Protein AF-A0A3A4RUZ9-F1 (afdb_monomer_lite)

Foldseek 3Di:
DDPDDVVVVVVVQVVVVVVCVVPDPVVVVQVVCCVPPVAAAPPPKAWDDKDWDQDPNDTDIDTDIDGDWDKDWDADPVRHTDDIDIDHVVPDDDDPPDDDDDDDDDDDDDDDDDDDDDDDDDDDDDDDDPPDDVVVVVVVVVVVVVVVVPPD

Radius of gyration: 32.54 Å; chains: 1; bounding box: 104×43×60 Å

pLDDT: mean 72.2, std 21.94, range [31.53, 97.69]

Secondary structure (DSSP, 8-state):
--SS-HHHHHHHHHHHHHHHHHT--HHHHHHHHHHHH-----S-EEEEEEEEEEETTEEEEEEEEEE---EEEEE-TTS-EEEEEE--TT--S---------------------------------------SHHHHHHHHHHHHHHHHTT-

Structure (mmCIF, N/CA/C/O backbone):
data_AF-A0A3A4RUZ9-F1
#
_entry.id   AF-A0A3A4RUZ9-F1
#
loop_
_atom_site.group_PDB
_atom_site.id
_atom_site.type_symbol
_atom_site.label_atom_id
_atom_site.label_alt_id
_atom_site.label_comp_id
_atom_site.label_asym_id
_atom_site.label_entity_id
_atom_site.label_seq_id
_atom_site.pdbx_PDB_ins_code
_atom_site.Cartn_x
_atom_site.Cartn_y
_atom_site.Cartn_z
_atom_site.occupancy
_atom_site.B_iso_or_equiv
_atom_site.auth_seq_id
_atom_site.auth_comp_id
_atom_site.auth_asym_id
_atom_site.auth_atom_id
_atom_site.pdbx_PDB_model_num
ATOM 1 N N . MET A 1 1 ? -31.787 4.180 19.549 1.00 74.44 1 MET A N 1
ATOM 2 C CA . MET A 1 1 ? -31.026 4.450 20.789 1.00 74.44 1 MET A CA 1
ATOM 3 C C . MET A 1 1 ? -29.557 4.571 20.411 1.00 74.44 1 MET A C 1
ATOM 5 O O . MET A 1 1 ? -29.120 3.759 19.607 1.00 74.44 1 MET A O 1
ATOM 9 N N . LYS A 1 2 ? -28.833 5.578 20.915 1.00 86.81 2 LYS A N 1
ATOM 10 C CA . LYS A 1 2 ? -27.376 5.719 20.741 1.00 86.81 2 LYS A CA 1
ATOM 11 C C . LYS A 1 2 ? -26.714 5.477 22.098 1.00 86.81 2 LYS A C 1
ATOM 13 O O . LYS A 1 2 ? -27.181 6.035 23.085 1.00 86.81 2 LYS A O 1
ATOM 18 N N . VAL A 1 3 ? -25.705 4.609 22.140 1.00 94.12 3 VAL A N 1
ATOM 19 C CA . VAL A 1 3 ? -25.006 4.207 23.379 1.00 94.12 3 VAL A CA 1
ATOM 20 C C . VAL A 1 3 ? -23.709 5.000 23.573 1.00 94.12 3 VAL A C 1
ATOM 22 O O . VAL A 1 3 ? -23.280 5.205 24.700 1.00 94.12 3 VAL A O 1
ATOM 25 N N . THR A 1 4 ? -23.120 5.491 22.482 1.00 94.75 4 THR A N 1
ATOM 26 C CA . THR A 1 4 ? -21.915 6.325 22.476 1.00 94.75 4 THR A CA 1
ATOM 27 C C . THR A 1 4 ? -21.968 7.312 21.310 1.00 94.75 4 THR A C 1
ATOM 29 O O . THR A 1 4 ? -22.844 7.211 20.440 1.00 94.75 4 THR A O 1
ATOM 32 N N . ASP A 1 5 ? -21.041 8.261 21.312 1.00 95.06 5 ASP A N 1
ATOM 33 C CA . ASP A 1 5 ? -20.797 9.171 20.200 1.00 95.06 5 ASP A CA 1
ATOM 34 C C . ASP A 1 5 ? -20.114 8.430 19.036 1.00 95.06 5 ASP A C 1
ATOM 36 O O . ASP A 1 5 ? -19.219 7.610 19.263 1.00 95.06 5 ASP A O 1
ATOM 40 N N . SER A 1 6 ? -20.537 8.697 17.795 1.00 95.19 6 SER A N 1
ATOM 41 C CA . SER A 1 6 ? -19.887 8.108 16.618 1.00 95.19 6 SER A CA 1
ATOM 42 C C . SER A 1 6 ? -18.476 8.635 16.428 1.00 95.19 6 SER A C 1
ATOM 44 O O . SER A 1 6 ? -17.630 7.897 15.936 1.00 95.19 6 SER A O 1
ATOM 46 N N . ASP A 1 7 ? -18.212 9.868 16.849 1.00 95.88 7 ASP A N 1
ATOM 47 C CA . ASP A 1 7 ? -16.915 10.510 16.646 1.00 95.88 7 ASP A CA 1
ATOM 48 C C . ASP A 1 7 ? -15.832 9.818 17.486 1.00 95.88 7 ASP A C 1
ATOM 50 O O . ASP A 1 7 ? -14.695 9.664 17.049 1.00 95.88 7 ASP A O 1
ATOM 54 N N . VAL A 1 8 ? -16.208 9.301 18.663 1.00 96.19 8 VAL A N 1
ATOM 55 C CA . VAL A 1 8 ? -15.324 8.490 19.515 1.00 96.19 8 VAL A CA 1
ATOM 56 C C . VAL A 1 8 ? -14.977 7.161 18.843 1.00 96.19 8 VAL A C 1
ATOM 58 O O . VAL A 1 8 ? -13.831 6.726 18.913 1.00 96.19 8 VAL A O 1
ATOM 61 N N . ILE A 1 9 ? -15.946 6.524 18.176 1.00 95.12 9 ILE A N 1
ATOM 62 C CA . ILE A 1 9 ? -15.705 5.273 17.443 1.00 95.12 9 ILE A CA 1
ATOM 63 C C . ILE A 1 9 ? -14.775 5.538 16.257 1.00 95.12 9 ILE A C 1
ATOM 65 O O . ILE A 1 9 ? -13.751 4.878 16.143 1.00 95.12 9 ILE A O 1
ATOM 69 N N . GLN A 1 10 ? -15.083 6.538 15.427 1.00 94.44 10 GLN A N 1
ATOM 70 C CA . GLN A 1 10 ? -14.282 6.876 14.244 1.00 94.44 10 GLN A CA 1
ATOM 71 C C . GLN A 1 10 ? -12.848 7.273 14.603 1.00 94.44 10 GLN A C 1
ATOM 73 O O . GLN A 1 10 ? -11.905 6.915 13.901 1.00 94.44 10 GLN A O 1
ATOM 78 N N . MET A 1 11 ? -12.666 7.994 15.712 1.00 95.25 11 MET A N 1
ATOM 79 C CA . MET A 1 11 ? -11.332 8.327 16.200 1.00 95.25 11 MET A CA 1
ATOM 80 C C . MET A 1 11 ? -10.568 7.075 16.639 1.00 95.25 11 MET A C 1
ATOM 82 O O . MET A 1 11 ? -9.413 6.920 16.258 1.00 95.25 11 MET A O 1
ATOM 86 N N . GLY A 1 12 ? -11.222 6.149 17.346 1.00 95.50 12 GLY A N 1
ATOM 87 C CA . GLY A 1 12 ? -10.615 4.869 17.718 1.00 95.50 12 GLY A CA 1
ATOM 88 C C . GLY A 1 12 ? -10.275 3.984 16.513 1.00 95.50 12 GLY A C 1
ATOM 89 O O . GLY A 1 12 ? -9.221 3.357 16.492 1.00 95.50 12 GLY A O 1
ATOM 90 N N . GLU A 1 13 ? -11.127 3.959 15.485 1.00 95.56 13 GLU A N 1
ATOM 91 C CA . GLU A 1 13 ? -10.848 3.258 14.224 1.00 95.56 13 GLU A CA 1
ATOM 92 C C . GLU A 1 13 ? -9.611 3.841 13.535 1.00 95.56 13 GLU A C 1
ATOM 94 O O . GLU A 1 13 ? -8.731 3.093 13.112 1.00 95.56 13 GLU A O 1
ATOM 99 N N . LYS A 1 14 ? -9.500 5.173 13.481 1.00 94.44 14 LYS A N 1
ATOM 100 C CA . LYS A 1 14 ? -8.324 5.844 12.927 1.00 94.44 14 LYS A CA 1
ATOM 101 C C . LYS A 1 14 ? -7.057 5.528 13.723 1.00 94.44 14 LYS A C 1
ATOM 103 O O . LYS A 1 14 ? -6.059 5.160 13.120 1.00 94.44 14 LYS A O 1
ATOM 108 N N . GLU A 1 15 ? -7.097 5.631 15.051 1.00 95.81 15 GLU A N 1
ATOM 109 C CA . GLU A 1 15 ? -5.950 5.314 15.914 1.00 95.81 15 GLU A CA 1
ATOM 110 C C . GLU A 1 15 ? -5.492 3.859 15.749 1.00 95.81 15 GLU A C 1
ATOM 112 O O . GLU A 1 15 ? -4.292 3.585 15.711 1.00 95.81 15 GLU A O 1
ATOM 117 N N . LEU A 1 16 ? -6.437 2.925 15.601 1.00 95.88 16 LEU A N 1
ATOM 118 C CA . LEU A 1 16 ? -6.135 1.523 15.329 1.00 95.88 16 LEU A CA 1
ATOM 119 C C . LEU A 1 16 ? -5.438 1.348 13.976 1.00 95.88 16 LEU A C 1
ATOM 121 O O . LEU A 1 16 ? -4.435 0.644 13.893 1.00 95.88 16 LEU A O 1
ATOM 125 N N . ILE A 1 17 ? -5.958 1.977 12.920 1.00 94.88 17 ILE A N 1
ATOM 126 C CA . ILE A 1 17 ? -5.347 1.920 11.589 1.00 94.88 17 ILE A CA 1
ATOM 127 C C . ILE A 1 17 ? -3.950 2.552 11.605 1.00 94.88 17 ILE A C 1
ATOM 129 O O . ILE A 1 17 ? -3.019 1.949 11.076 1.00 94.88 17 ILE A O 1
ATOM 133 N N . ASP A 1 18 ? -3.784 3.704 12.257 1.00 93.31 18 ASP A N 1
ATOM 134 C CA . ASP A 1 18 ? -2.495 4.387 12.387 1.00 93.31 18 ASP A CA 1
ATOM 135 C C . ASP A 1 18 ? -1.471 3.476 13.096 1.00 93.31 18 ASP A C 1
ATOM 137 O O . ASP A 1 18 ? -0.349 3.311 12.609 1.00 93.31 18 ASP A O 1
ATOM 141 N N . ALA A 1 19 ? -1.870 2.790 14.175 1.00 95.25 19 ALA A N 1
ATOM 142 C CA . ALA A 1 19 ? -1.026 1.810 14.862 1.00 95.25 19 ALA A CA 1
ATOM 143 C C . ALA A 1 19 ? -0.641 0.624 13.959 1.00 95.25 19 ALA A C 1
ATOM 145 O O . ALA A 1 19 ? 0.530 0.257 13.895 1.00 95.25 19 ALA A O 1
ATOM 146 N N . ILE A 1 20 ? -1.596 0.066 13.202 1.00 93.25 20 ILE A N 1
ATOM 147 C CA . ILE A 1 20 ? -1.328 -1.021 12.245 1.00 93.25 20 ILE A CA 1
ATOM 148 C C . ILE A 1 20 ? -0.336 -0.568 11.167 1.00 93.25 20 ILE A C 1
ATOM 150 O O . ILE A 1 20 ? 0.563 -1.324 10.811 1.00 93.25 20 ILE A O 1
ATOM 154 N N . THR A 1 21 ? -0.483 0.651 10.638 1.00 91.00 21 THR A N 1
ATOM 155 C CA . THR A 1 21 ? 0.446 1.182 9.628 1.00 91.00 21 THR A CA 1
ATOM 156 C C . THR A 1 21 ? 1.835 1.475 10.193 1.00 91.00 21 THR A C 1
ATOM 158 O O . THR A 1 21 ? 2.813 1.348 9.462 1.00 91.00 21 THR A O 1
ATOM 161 N N . GLY A 1 22 ? 1.940 1.828 11.478 1.00 89.94 22 GLY A N 1
ATOM 162 C CA . GLY A 1 22 ? 3.219 2.032 12.162 1.00 89.94 22 GLY A CA 1
ATOM 163 C C . GLY A 1 22 ? 4.008 0.737 12.377 1.00 89.94 22 GLY A C 1
ATOM 164 O O . GLY A 1 22 ? 5.230 0.751 12.261 1.00 89.94 22 GLY A O 1
ATOM 165 N N . ASP A 1 23 ? 3.307 -0.374 12.618 1.00 92.31 23 ASP A N 1
ATOM 166 C CA . ASP A 1 23 ? 3.897 -1.703 12.842 1.00 92.31 23 ASP A CA 1
ATOM 167 C C . ASP A 1 23 ? 3.971 -2.564 11.565 1.00 92.31 23 ASP A C 1
ATOM 169 O O . ASP A 1 23 ? 4.316 -3.749 11.617 1.00 92.31 23 ASP A O 1
ATOM 173 N N . LEU A 1 24 ? 3.618 -2.002 10.406 1.00 89.50 24 LEU A N 1
ATOM 174 C CA . LEU A 1 24 ? 3.586 -2.738 9.149 1.00 89.50 24 LEU A CA 1
ATOM 175 C C . LEU A 1 24 ? 5.004 -3.149 8.717 1.00 89.50 24 LEU A C 1
ATOM 177 O O . LEU A 1 24 ? 5.923 -2.332 8.683 1.00 89.50 24 LEU A O 1
ATOM 181 N N . ASP A 1 25 ? 5.171 -4.409 8.314 1.00 89.06 25 ASP A N 1
ATOM 182 C CA . ASP A 1 25 ? 6.424 -4.888 7.726 1.00 89.06 25 ASP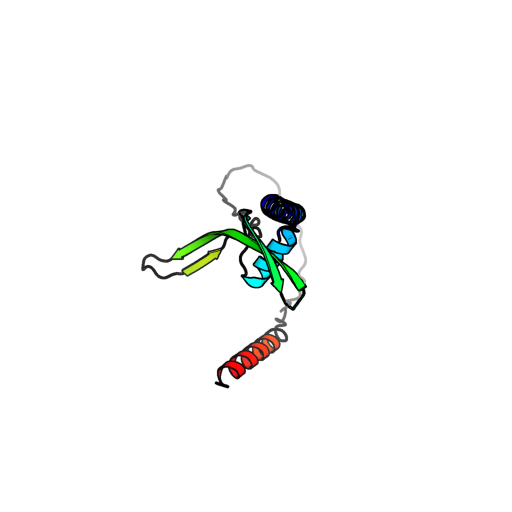 A CA 1
ATOM 183 C C . ASP A 1 25 ? 6.530 -4.422 6.265 1.00 89.06 25 ASP A C 1
ATOM 185 O O . ASP A 1 25 ? 6.032 -5.066 5.334 1.00 89.06 25 ASP A O 1
ATOM 189 N N . TRP A 1 26 ? 7.165 -3.266 6.069 1.00 83.19 26 TRP A N 1
ATOM 190 C CA . TRP A 1 26 ? 7.359 -2.664 4.751 1.00 83.19 26 TRP A CA 1
ATOM 191 C C . TRP A 1 26 ? 8.213 -3.523 3.818 1.00 83.19 26 TRP A C 1
ATOM 193 O O . TRP A 1 26 ? 7.928 -3.564 2.622 1.00 83.19 26 TRP A O 1
ATOM 203 N N . GLU A 1 27 ? 9.186 -4.274 4.341 1.00 84.31 27 GLU A N 1
ATOM 204 C CA . GLU A 1 27 ? 9.977 -5.198 3.522 1.00 84.31 27 GLU A CA 1
ATOM 205 C C . GLU A 1 27 ? 9.111 -6.348 2.996 1.00 84.31 27 GLU A C 1
ATOM 207 O O . GLU A 1 27 ? 9.269 -6.794 1.856 1.00 84.31 27 GLU A O 1
ATOM 212 N N . ALA A 1 28 ? 8.190 -6.861 3.818 1.00 87.50 28 ALA A N 1
ATOM 213 C CA . ALA A 1 28 ? 7.245 -7.882 3.381 1.00 87.50 28 ALA A CA 1
ATOM 214 C C . ALA A 1 28 ? 6.301 -7.342 2.301 1.00 87.50 28 ALA A C 1
ATOM 216 O O . ALA A 1 28 ? 6.057 -8.034 1.307 1.00 87.50 28 ALA A O 1
ATOM 217 N N . ILE A 1 29 ? 5.809 -6.107 2.451 1.00 83.81 29 ILE A N 1
ATOM 218 C CA . ILE A 1 29 ? 5.011 -5.442 1.414 1.00 83.81 29 ILE A CA 1
ATOM 219 C C . ILE A 1 29 ? 5.816 -5.317 0.119 1.00 83.81 29 ILE A C 1
ATOM 221 O O . ILE A 1 29 ? 5.338 -5.746 -0.932 1.00 83.81 29 ILE A O 1
ATOM 225 N N . GLU A 1 30 ? 7.050 -4.824 0.182 1.00 78.75 30 GLU A N 1
ATOM 226 C CA . GLU A 1 30 ? 7.922 -4.696 -0.986 1.00 78.75 30 GLU A CA 1
ATOM 227 C C . GLU A 1 30 ? 8.127 -6.044 -1.694 1.00 78.75 30 GLU A C 1
ATOM 229 O O . GLU A 1 30 ? 7.932 -6.151 -2.907 1.00 78.75 30 GLU A O 1
ATOM 234 N N . LYS A 1 31 ? 8.415 -7.113 -0.938 1.00 83.56 31 LYS A N 1
ATOM 235 C CA . LYS A 1 31 ? 8.553 -8.478 -1.474 1.00 83.56 31 LYS A CA 1
ATOM 236 C C . LYS A 1 31 ? 7.276 -8.955 -2.165 1.00 83.56 31 LYS A C 1
ATOM 238 O O . LYS A 1 31 ? 7.356 -9.549 -3.241 1.00 83.56 31 LYS A O 1
ATOM 243 N N . ILE A 1 32 ? 6.099 -8.698 -1.588 1.00 84.06 32 ILE A N 1
ATOM 244 C CA . ILE A 1 32 ? 4.811 -9.052 -2.206 1.00 84.06 32 ILE A CA 1
ATOM 245 C C . ILE A 1 32 ? 4.655 -8.340 -3.551 1.00 84.06 32 ILE A C 1
ATOM 247 O O . ILE A 1 32 ? 4.276 -8.979 -4.536 1.00 84.06 32 ILE A O 1
ATOM 251 N N . PHE A 1 33 ? 4.967 -7.045 -3.625 1.00 78.75 33 PHE A N 1
ATOM 252 C CA . PHE A 1 33 ? 4.869 -6.309 -4.882 1.00 78.75 33 PHE A CA 1
ATOM 253 C C . PHE A 1 33 ? 5.918 -6.757 -5.911 1.00 78.75 33 PHE A C 1
ATOM 255 O O . PHE A 1 33 ? 5.559 -6.957 -7.072 1.00 78.75 33 PHE A O 1
ATOM 262 N N . LYS A 1 34 ? 7.174 -6.983 -5.504 1.00 78.00 34 LYS A N 1
ATOM 263 C CA . LYS A 1 34 ? 8.239 -7.499 -6.381 1.00 78.00 34 LYS A CA 1
ATOM 264 C C . LYS A 1 34 ? 7.857 -8.852 -6.974 1.00 78.00 34 LYS A C 1
ATOM 266 O O . LYS A 1 34 ? 8.014 -9.072 -8.171 1.00 78.00 34 LYS A O 1
ATOM 271 N N . ASN A 1 35 ? 7.287 -9.738 -6.161 1.00 80.44 35 ASN A N 1
ATOM 272 C CA . ASN A 1 35 ? 6.851 -11.057 -6.611 1.00 80.44 35 ASN A CA 1
ATOM 273 C C . ASN A 1 35 ? 5.633 -10.989 -7.535 1.00 80.44 35 ASN A C 1
ATOM 275 O O . ASN A 1 35 ? 5.546 -11.757 -8.487 1.00 80.44 35 ASN A O 1
ATOM 279 N N . LYS A 1 36 ? 4.680 -10.094 -7.250 1.00 80.69 36 LYS A N 1
ATOM 280 C CA . LYS A 1 36 ? 3.419 -10.017 -7.995 1.00 80.69 36 LYS A CA 1
ATOM 281 C C . LYS A 1 36 ? 3.526 -9.224 -9.298 1.00 80.69 36 LYS A C 1
ATOM 283 O O . LYS A 1 36 ? 2.824 -9.550 -10.250 1.00 80.69 36 LYS A O 1
ATOM 288 N N . TYR A 1 37 ? 4.353 -8.182 -9.331 1.00 74.50 37 TYR A N 1
ATOM 289 C CA . TYR A 1 37 ? 4.421 -7.240 -10.452 1.00 74.50 37 TYR A CA 1
ATOM 290 C C . TYR A 1 37 ? 5.800 -7.167 -11.117 1.00 74.50 37 TYR A C 1
ATOM 292 O O . TYR A 1 37 ? 5.914 -6.516 -12.149 1.00 74.50 37 TYR A O 1
ATOM 300 N N . HIS A 1 38 ? 6.831 -7.822 -10.568 1.00 68.94 38 HIS A N 1
ATOM 301 C CA . HIS A 1 38 ? 8.217 -7.774 -11.068 1.00 68.94 38 HIS A CA 1
ATOM 302 C C . HIS A 1 38 ? 8.798 -6.355 -11.173 1.00 68.94 38 HIS A C 1
ATOM 304 O O . HIS A 1 38 ? 9.699 -6.096 -11.966 1.00 68.94 38 HIS A O 1
ATOM 310 N N . LEU A 1 39 ? 8.282 -5.434 -10.359 1.00 70.06 39 LEU A N 1
ATOM 311 C CA . LEU A 1 39 ? 8.731 -4.051 -10.276 1.00 70.06 39 LEU A CA 1
ATOM 312 C C . LEU A 1 39 ? 9.413 -3.852 -8.925 1.00 70.06 39 LEU A C 1
ATOM 314 O O . LEU A 1 39 ? 8.879 -4.251 -7.890 1.00 70.06 39 LEU A O 1
ATOM 318 N N . GLY A 1 40 ? 10.605 -3.270 -8.955 1.00 62.00 40 GLY A N 1
ATOM 319 C CA . GLY A 1 40 ? 11.261 -2.733 -7.770 1.00 62.00 40 GLY A CA 1
ATOM 320 C C . GLY A 1 40 ? 10.770 -1.313 -7.518 1.00 62.00 40 GLY A C 1
ATOM 321 O O . GLY A 1 40 ? 10.399 -0.603 -8.456 1.00 62.00 40 GLY A O 1
ATOM 322 N N . PHE A 1 41 ? 10.755 -0.910 -6.253 1.00 66.69 41 PHE A N 1
ATOM 323 C CA . PHE A 1 41 ? 10.413 0.450 -5.854 1.00 66.69 41 PHE A CA 1
ATOM 324 C C . PHE A 1 41 ? 11.648 1.104 -5.278 1.00 66.69 41 PHE A C 1
ATOM 326 O O . PHE A 1 41 ? 12.443 0.463 -4.605 1.00 66.69 41 PHE A O 1
ATOM 333 N N . GLN A 1 42 ? 11.803 2.386 -5.568 1.00 59.88 42 GLN A N 1
ATOM 334 C CA . GLN A 1 42 ? 12.968 3.160 -5.168 1.00 59.88 42 GLN A CA 1
ATOM 335 C C . GLN A 1 42 ? 12.671 3.991 -3.909 1.00 59.88 42 GLN A C 1
ATOM 337 O O . GLN A 1 42 ? 13.208 5.076 -3.786 1.00 59.88 42 GLN A O 1
ATOM 342 N N . GLU A 1 43 ? 11.816 3.478 -3.008 1.00 59.53 43 GLU A N 1
ATOM 343 C CA . GLU A 1 43 ? 11.427 4.045 -1.691 1.00 59.53 43 GLU A CA 1
ATOM 344 C C . GLU A 1 43 ? 10.125 4.885 -1.607 1.00 59.53 43 GLU A C 1
ATOM 346 O O . GLU A 1 43 ? 9.664 5.170 -0.504 1.00 59.53 43 GLU A O 1
ATOM 351 N N . ASP A 1 44 ? 9.432 5.197 -2.708 1.00 71.81 44 ASP A N 1
ATOM 352 C CA . ASP A 1 44 ? 8.211 6.034 -2.672 1.00 71.81 44 ASP A CA 1
ATOM 353 C C . ASP A 1 44 ? 6.902 5.208 -2.532 1.00 71.81 44 ASP A C 1
ATOM 355 O O . ASP A 1 44 ? 6.079 5.168 -3.457 1.00 71.81 44 ASP A O 1
ATOM 359 N N . ILE A 1 45 ? 6.693 4.535 -1.390 1.00 79.19 45 ILE A N 1
ATOM 360 C CA . ILE A 1 45 ? 5.374 3.986 -1.003 1.00 79.19 45 ILE A CA 1
ATOM 361 C C . ILE A 1 45 ? 4.692 4.979 -0.057 1.00 79.19 45 ILE A C 1
ATOM 363 O O . ILE A 1 45 ? 5.147 5.209 1.060 1.00 79.19 45 ILE A O 1
ATOM 367 N N . GLU A 1 46 ? 3.570 5.551 -0.485 1.00 85.50 46 GLU A N 1
ATOM 368 C CA . GLU A 1 46 ? 2.795 6.510 0.298 1.00 85.50 46 GLU A CA 1
ATOM 369 C C . GLU A 1 46 ? 1.476 5.881 0.754 1.00 85.50 46 GLU A C 1
ATOM 371 O O . GLU A 1 46 ? 0.637 5.485 -0.056 1.00 85.50 46 GLU A O 1
ATOM 376 N N . TYR A 1 47 ? 1.251 5.816 2.065 1.00 87.69 47 TYR A N 1
ATOM 377 C CA . TYR A 1 47 ? -0.050 5.426 2.602 1.00 87.69 47 TYR A CA 1
ATOM 378 C C . TYR A 1 47 ? -1.116 6.486 2.290 1.00 87.69 47 TYR A C 1
ATOM 380 O O . TYR A 1 47 ? -0.905 7.677 2.518 1.00 87.69 47 TYR A O 1
ATOM 388 N N . LYS A 1 48 ? -2.283 6.050 1.795 1.00 91.31 48 LYS A N 1
ATOM 389 C CA . LYS A 1 48 ? -3.406 6.943 1.471 1.00 91.31 48 LYS A CA 1
ATOM 390 C C . LYS A 1 48 ? -4.531 6.874 2.484 1.00 91.31 48 LYS A C 1
ATOM 392 O O . LYS A 1 48 ? -4.961 7.908 2.990 1.00 91.31 48 LYS A O 1
ATOM 397 N N . ASN A 1 49 ? -5.053 5.681 2.734 1.00 92.25 49 ASN A N 1
ATOM 398 C CA . ASN A 1 49 ? -6.140 5.462 3.681 1.00 92.25 49 ASN A CA 1
ATOM 399 C C . ASN A 1 49 ? -6.278 3.979 4.039 1.00 92.25 49 ASN A C 1
ATOM 401 O O . ASN A 1 49 ? -5.717 3.094 3.386 1.00 92.25 49 ASN A O 1
ATOM 405 N N . GLY A 1 50 ? -7.067 3.728 5.075 1.00 92.81 50 GLY A N 1
ATOM 406 C CA . GLY A 1 50 ? -7.327 2.412 5.619 1.00 92.81 50 GLY A CA 1
ATOM 407 C C . GLY A 1 50 ? -8.773 2.311 6.073 1.00 92.81 50 GLY A C 1
ATOM 408 O O . GLY A 1 50 ? -9.392 3.319 6.411 1.00 92.81 50 GLY A O 1
ATOM 409 N N . ASP A 1 51 ? -9.314 1.102 6.024 1.00 94.25 51 ASP A N 1
ATOM 410 C CA . ASP A 1 51 ? -10.703 0.817 6.361 1.00 94.25 51 ASP A CA 1
ATOM 411 C C . ASP A 1 51 ? -10.828 -0.548 7.048 1.00 94.25 51 ASP A C 1
ATOM 413 O O . ASP A 1 51 ? -10.017 -1.456 6.823 1.00 94.25 51 ASP A O 1
ATOM 417 N N . ILE A 1 52 ? -11.866 -0.696 7.867 1.00 95.19 52 ILE A N 1
ATOM 418 C CA . ILE A 1 52 ? -12.204 -1.934 8.565 1.00 95.19 52 ILE A CA 1
ATOM 419 C C . ILE A 1 52 ? -13.376 -2.578 7.829 1.00 95.19 52 ILE A C 1
ATOM 421 O O . ILE A 1 52 ? -14.495 -2.070 7.812 1.00 95.19 52 ILE A O 1
ATOM 425 N N . VAL A 1 53 ? -13.128 -3.733 7.218 1.00 95.19 53 VAL A N 1
ATOM 426 C CA . VAL A 1 53 ? -14.09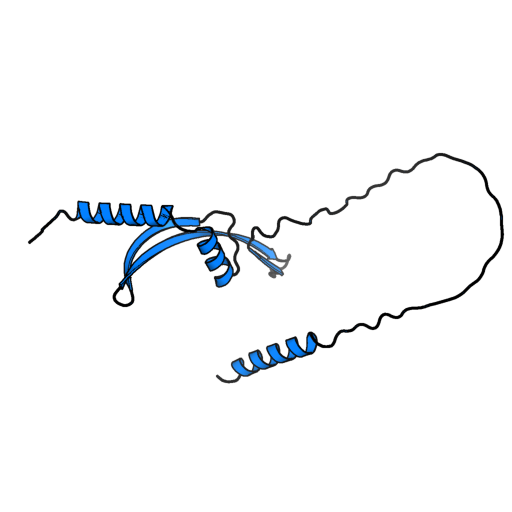7 -4.426 6.365 1.00 95.19 53 VAL A CA 1
ATOM 427 C C . VAL A 1 53 ? -14.390 -5.824 6.892 1.00 95.19 53 VAL A C 1
ATOM 429 O O . VAL A 1 53 ? -13.579 -6.432 7.587 1.00 95.19 53 VAL A O 1
ATOM 432 N N . VAL A 1 54 ? -15.551 -6.376 6.539 1.00 96.88 54 VAL A N 1
ATOM 433 C CA . VAL A 1 54 ? -15.853 -7.789 6.798 1.00 96.88 54 VAL A CA 1
ATOM 434 C C . VAL A 1 54 ? -15.432 -8.609 5.584 1.00 96.88 54 VAL A C 1
ATOM 436 O O . VAL A 1 54 ? -15.962 -8.425 4.490 1.00 96.88 54 VAL A O 1
ATOM 439 N N . HIS A 1 55 ? -14.506 -9.541 5.780 1.00 95.56 55 HIS A N 1
ATOM 440 C CA . HIS A 1 55 ? -14.055 -10.481 4.760 1.00 95.56 55 HIS A CA 1
ATOM 441 C C . HIS A 1 55 ? -14.123 -11.904 5.321 1.00 95.56 55 HIS A C 1
ATOM 443 O O . HIS A 1 55 ? -13.590 -12.182 6.392 1.00 95.56 55 HIS A O 1
ATOM 449 N N . ASN A 1 56 ? -14.804 -12.815 4.620 1.00 95.62 56 ASN A N 1
ATOM 450 C CA . ASN A 1 56 ? -15.003 -14.206 5.054 1.00 95.62 56 ASN A CA 1
ATOM 451 C C . ASN A 1 56 ? -15.544 -14.338 6.490 1.00 95.62 56 ASN A C 1
ATOM 453 O O . ASN A 1 56 ? -15.026 -15.112 7.295 1.00 95.62 56 ASN A O 1
ATOM 457 N N . ASN A 1 57 ? -16.594 -13.571 6.810 1.00 96.12 57 ASN A N 1
ATOM 458 C CA . ASN A 1 57 ? -17.224 -13.554 8.136 1.00 96.12 57 ASN A CA 1
ATOM 459 C C . ASN A 1 57 ? -16.285 -13.135 9.289 1.00 96.12 57 ASN A C 1
ATOM 461 O O . ASN A 1 57 ? -16.599 -13.382 10.453 1.00 96.12 57 ASN A O 1
ATOM 465 N N . GLN A 1 58 ? -15.159 -12.489 8.977 1.00 96.81 58 GLN A N 1
ATOM 466 C CA . GLN A 1 58 ? -14.178 -11.991 9.939 1.00 96.81 58 GLN A CA 1
ATOM 467 C C . GLN A 1 58 ? -13.847 -10.523 9.662 1.00 96.81 58 GLN A C 1
ATOM 469 O O . GLN A 1 58 ? -14.013 -10.035 8.543 1.00 96.81 58 GLN A O 1
ATOM 474 N N . ILE A 1 59 ? -13.398 -9.815 10.698 1.00 95.31 59 ILE A N 1
ATOM 475 C CA . ILE A 1 59 ? -12.907 -8.441 10.570 1.00 95.31 59 ILE A CA 1
ATOM 476 C C . ILE A 1 59 ? -11.550 -8.481 9.862 1.00 95.31 59 ILE A C 1
ATOM 478 O O . ILE A 1 59 ? -10.679 -9.266 10.233 1.00 95.31 59 ILE A O 1
ATOM 482 N N . ALA A 1 60 ? -11.381 -7.633 8.855 1.00 96.81 60 ALA A N 1
ATOM 483 C CA . ALA A 1 60 ? -10.151 -7.462 8.102 1.00 96.81 60 ALA A CA 1
ATOM 484 C C . ALA A 1 60 ? -9.835 -5.974 7.919 1.00 96.81 60 ALA A C 1
ATOM 486 O O . ALA A 1 60 ? -10.725 -5.124 7.941 1.00 96.81 60 ALA A O 1
ATOM 487 N N . TYR A 1 61 ? -8.559 -5.677 7.696 1.00 95.00 61 TYR A N 1
ATOM 488 C CA . TYR A 1 61 ? -8.059 -4.319 7.515 1.00 95.00 61 TYR A CA 1
ATOM 489 C C . TYR A 1 61 ? -7.639 -4.137 6.064 1.00 95.00 61 TYR A C 1
ATOM 491 O O . TYR A 1 61 ? -6.781 -4.861 5.557 1.00 95.00 61 TYR A O 1
ATOM 499 N N . LYS A 1 62 ? -8.270 -3.187 5.380 1.00 95.00 62 LYS A N 1
ATOM 50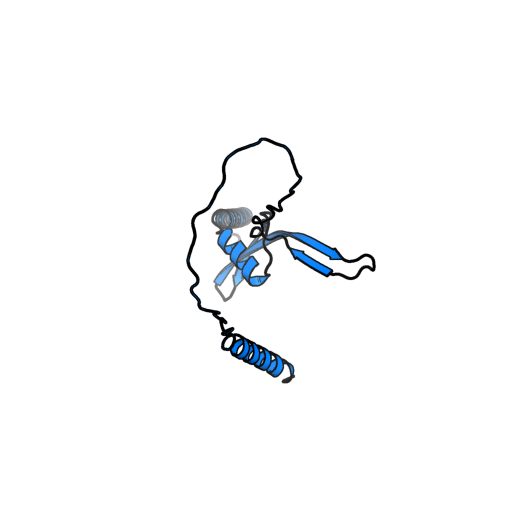0 C CA . LYS A 1 62 ? -7.934 -2.829 4.006 1.00 95.00 62 LYS A CA 1
ATOM 501 C C . LYS A 1 62 ? -7.111 -1.553 4.035 1.00 95.00 62 LYS A C 1
ATOM 503 O O . LYS A 1 62 ? -7.644 -0.510 4.381 1.00 95.00 62 LYS A O 1
ATOM 508 N N . LEU A 1 63 ? -5.851 -1.631 3.626 1.00 93.12 63 LEU A N 1
ATOM 509 C CA . LEU A 1 63 ? -4.951 -0.483 3.518 1.00 93.12 63 LEU A CA 1
ATOM 510 C C . LEU A 1 63 ? -4.678 -0.197 2.040 1.00 93.12 63 LEU A C 1
ATOM 512 O O . LEU A 1 63 ? -4.451 -1.130 1.267 1.00 93.12 63 LEU A O 1
ATOM 516 N N . ASN A 1 64 ? -4.718 1.073 1.645 1.00 91.38 64 ASN A N 1
ATOM 517 C CA . ASN A 1 64 ? -4.400 1.502 0.288 1.00 91.38 64 ASN A CA 1
ATOM 518 C C . ASN A 1 64 ? -3.125 2.351 0.299 1.00 91.38 64 ASN A C 1
ATOM 520 O O . ASN A 1 64 ? -2.969 3.261 1.118 1.00 91.38 64 ASN A O 1
ATOM 524 N N . PHE A 1 65 ? -2.244 2.051 -0.650 1.00 88.25 65 PHE A N 1
ATOM 525 C CA . PHE A 1 65 ? -0.959 2.709 -0.832 1.00 88.25 65 PHE A CA 1
ATOM 526 C C . PHE A 1 65 ? -0.838 3.169 -2.279 1.00 88.25 65 PHE A C 1
ATOM 528 O O . PHE A 1 65 ? -1.200 2.422 -3.193 1.00 88.25 65 PHE A O 1
ATOM 535 N N . ASP A 1 66 ? -0.295 4.362 -2.472 1.00 87.00 66 ASP A N 1
ATOM 536 C CA . ASP A 1 66 ? 0.176 4.810 -3.772 1.00 87.00 66 ASP A CA 1
ATOM 537 C C . ASP A 1 66 ? 1.661 4.518 -3.872 1.00 87.00 66 ASP A C 1
ATOM 539 O O . ASP A 1 66 ? 2.415 4.703 -2.918 1.00 87.00 66 ASP A O 1
ATOM 543 N N . VAL A 1 67 ? 2.081 4.067 -5.048 1.00 81.00 67 VAL A N 1
ATOM 544 C CA . VAL A 1 67 ? 3.474 3.720 -5.279 1.00 81.00 67 VAL A CA 1
ATOM 545 C C . VAL A 1 67 ? 3.965 4.395 -6.544 1.00 81.00 67 VAL A C 1
ATOM 547 O O . VAL A 1 67 ? 3.332 4.294 -7.599 1.00 81.00 67 VAL A O 1
ATOM 550 N N . ARG A 1 68 ? 5.098 5.093 -6.447 1.00 81.19 68 ARG A N 1
ATOM 551 C CA . ARG A 1 68 ? 5.745 5.708 -7.606 1.00 81.19 68 ARG A CA 1
ATOM 552 C C . ARG A 1 68 ? 6.801 4.767 -8.180 1.00 81.19 68 ARG A C 1
ATOM 554 O O . ARG A 1 68 ? 7.647 4.243 -7.465 1.00 81.19 68 ARG A O 1
ATOM 561 N N . ILE A 1 69 ? 6.752 4.582 -9.498 1.00 78.25 69 ILE A N 1
ATOM 562 C CA . ILE A 1 69 ? 7.683 3.733 -10.246 1.00 78.25 69 ILE A CA 1
ATOM 563 C C . ILE A 1 69 ? 8.398 4.586 -11.290 1.00 78.25 69 ILE A C 1
ATOM 565 O O . ILE A 1 69 ? 7.761 5.345 -12.025 1.00 78.25 69 ILE A O 1
ATOM 569 N N . SER A 1 70 ? 9.714 4.420 -11.379 1.00 78.69 70 SER A N 1
ATOM 570 C CA . SER A 1 70 ? 10.543 5.038 -12.413 1.00 78.69 70 SER A CA 1
ATOM 571 C C . SER A 1 70 ? 10.750 4.060 -13.566 1.00 78.69 70 SER A C 1
ATOM 57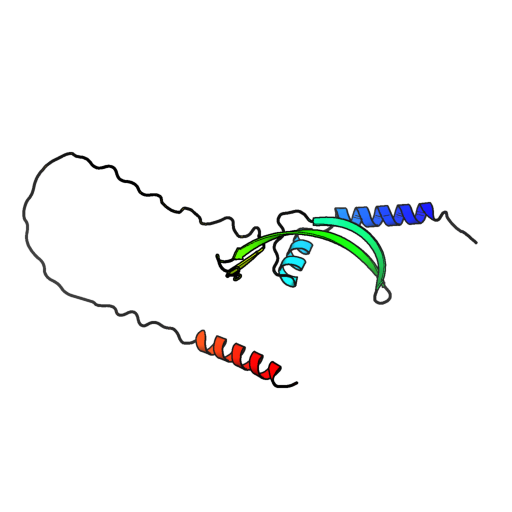3 O O . SER A 1 70 ? 11.263 2.957 -13.371 1.00 78.69 70 SER A O 1
ATOM 575 N N . LEU A 1 71 ? 10.362 4.471 -14.774 1.00 82.12 71 LEU A N 1
ATOM 576 C CA . LEU A 1 71 ? 10.519 3.695 -16.004 1.00 82.12 71 LEU A CA 1
ATOM 577 C C . LEU A 1 71 ? 11.501 4.399 -16.943 1.00 82.12 71 LEU A C 1
ATOM 579 O O . LEU A 1 71 ? 11.433 5.614 -17.128 1.00 82.12 71 LEU A O 1
ATOM 583 N N . SER A 1 72 ? 12.374 3.624 -17.573 1.00 84.94 72 SER A N 1
ATOM 584 C CA . SER A 1 72 ? 13.229 4.041 -18.676 1.00 84.94 72 SER A CA 1
ATOM 585 C C . SER A 1 72 ? 12.760 3.359 -19.955 1.00 84.94 72 SER A C 1
ATOM 587 O O . SER A 1 72 ? 12.525 2.151 -19.984 1.00 84.94 72 SER A O 1
ATOM 589 N N . VAL A 1 73 ? 12.597 4.142 -21.018 1.00 91.75 73 VAL A N 1
ATOM 590 C CA . VAL A 1 73 ? 12.160 3.657 -22.329 1.00 91.75 73 VAL A CA 1
ATOM 591 C C . VAL A 1 73 ? 13.219 4.031 -23.349 1.00 91.75 73 VAL A C 1
ATOM 593 O O . VAL A 1 73 ? 13.496 5.211 -23.566 1.00 91.75 73 VAL A O 1
ATOM 596 N N . LEU A 1 74 ? 13.784 3.020 -23.998 1.00 94.19 74 LEU A N 1
ATOM 597 C CA . LEU A 1 74 ? 14.703 3.178 -25.111 1.00 94.19 74 LEU A CA 1
ATOM 598 C C . LEU A 1 74 ? 13.961 2.896 -26.417 1.00 94.19 74 LEU A C 1
ATOM 600 O O . LEU A 1 74 ? 13.327 1.852 -26.574 1.00 94.19 74 LEU A O 1
ATOM 604 N N . PHE A 1 75 ? 14.063 3.820 -27.365 1.00 97.19 75 PHE A N 1
ATOM 605 C CA . PHE A 1 75 ? 13.498 3.687 -28.702 1.00 97.19 75 PHE A CA 1
ATOM 606 C C . PHE A 1 75 ? 14.465 4.248 -29.744 1.00 97.19 75 PHE A C 1
ATOM 608 O O . PHE A 1 75 ? 15.348 5.052 -29.431 1.00 97.19 75 PHE A O 1
ATOM 615 N N . ASP A 1 76 ? 14.334 3.786 -30.981 1.00 96.81 76 ASP A N 1
ATOM 616 C CA . ASP A 1 76 ? 15.218 4.178 -32.070 1.00 96.81 76 ASP A CA 1
ATOM 617 C C . ASP A 1 76 ? 14.779 5.492 -32.752 1.00 96.81 76 ASP A C 1
ATOM 619 O O . ASP A 1 76 ? 13.767 6.111 -32.419 1.00 96.81 76 ASP A O 1
ATOM 623 N N . ARG A 1 77 ? 15.536 5.934 -33.763 1.00 96.19 77 ARG A N 1
ATOM 624 C CA . ARG A 1 77 ? 15.225 7.170 -34.508 1.00 96.19 77 ARG A CA 1
ATOM 625 C C . ARG A 1 77 ? 13.960 7.083 -35.370 1.00 96.19 77 ARG A C 1
ATOM 627 O O . ARG A 1 77 ? 13.502 8.118 -35.848 1.00 96.19 77 ARG A O 1
ATOM 634 N N . LYS A 1 78 ? 13.433 5.883 -35.614 1.00 97.69 78 LYS A N 1
ATOM 635 C CA . LYS A 1 78 ? 12.176 5.656 -36.338 1.00 97.69 78 LYS A CA 1
ATOM 636 C C . LYS A 1 78 ? 10.975 5.612 -35.390 1.00 97.69 78 LYS A C 1
ATOM 638 O O . LYS A 1 78 ? 9.845 5.654 -35.867 1.00 97.69 78 LYS A O 1
ATOM 643 N N . GLY A 1 79 ? 11.217 5.580 -34.078 1.00 94.00 79 GLY A N 1
ATOM 644 C CA . GLY A 1 79 ? 10.189 5.472 -33.048 1.00 94.00 79 GLY A CA 1
ATOM 645 C C . GLY A 1 79 ? 9.878 4.032 -32.636 1.00 94.00 79 GLY A C 1
ATOM 646 O O . GLY A 1 79 ? 8.879 3.811 -31.957 1.00 94.00 79 GLY A O 1
ATOM 647 N N . GLU A 1 80 ? 10.695 3.052 -33.028 1.00 95.00 80 GLU A N 1
ATOM 648 C CA . GLU A 1 80 ? 10.527 1.656 -32.619 1.00 95.00 80 GLU A CA 1
ATOM 649 C C . GLU A 1 80 ? 11.058 1.466 -31.194 1.00 95.00 80 GLU A C 1
ATOM 651 O O . GLU A 1 80 ? 12.196 1.829 -30.888 1.00 95.00 80 GLU A O 1
ATOM 656 N N . CYS A 1 81 ? 10.231 0.912 -30.302 1.00 92.88 81 CYS A N 1
ATOM 657 C CA . CYS A 1 81 ? 10.647 0.623 -28.934 1.00 92.88 81 CYS A CA 1
ATOM 658 C C . CYS A 1 81 ? 11.659 -0.525 -28.933 1.00 92.88 81 CYS A C 1
ATOM 660 O O . CYS A 1 81 ? 11.377 -1.615 -29.427 1.00 92.88 81 CYS A O 1
ATOM 662 N N . LEU A 1 82 ? 12.831 -0.264 -28.363 1.00 92.62 82 LEU A N 1
ATOM 663 C CA . LEU A 1 82 ? 13.909 -1.236 -28.236 1.00 92.62 82 LEU A CA 1
ATOM 664 C C . LEU A 1 82 ? 13.859 -1.923 -26.872 1.00 92.62 82 LEU A C 1
ATOM 666 O O . LEU A 1 82 ? 14.098 -3.124 -26.772 1.00 92.62 82 LEU A O 1
ATOM 670 N N . THR A 1 83 ? 13.587 -1.172 -25.800 1.00 89.69 83 THR A N 1
ATOM 671 C CA . THR A 1 83 ? 13.581 -1.705 -24.430 1.00 89.69 83 THR A CA 1
ATOM 672 C C . THR A 1 83 ? 12.755 -0.818 -23.503 1.00 89.69 83 THR A C 1
ATOM 674 O O . THR A 1 83 ? 12.748 0.405 -23.643 1.00 89.69 83 THR A O 1
ATOM 677 N N . VAL A 1 84 ? 12.102 -1.435 -22.520 1.00 86.94 84 VAL A N 1
ATOM 678 C CA . VAL A 1 84 ? 11.508 -0.752 -21.368 1.00 86.94 84 VAL A CA 1
ATOM 679 C C . VAL A 1 84 ? 12.069 -1.396 -20.110 1.00 86.94 84 VAL A C 1
ATOM 681 O O . VAL A 1 84 ? 11.978 -2.612 -19.957 1.00 86.94 84 VAL A O 1
ATOM 684 N N . THR A 1 85 ? 12.651 -0.601 -19.219 1.00 81.81 85 THR A N 1
ATOM 685 C CA . THR A 1 85 ? 13.131 -1.065 -17.915 1.00 81.81 85 THR A CA 1
ATOM 686 C C . THR A 1 85 ? 12.476 -0.263 -16.804 1.00 81.81 85 THR A C 1
ATOM 688 O O . THR A 1 85 ? 12.323 0.951 -16.900 1.00 81.81 85 THR A O 1
ATOM 691 N N . ALA A 1 86 ? 12.068 -0.940 -15.737 1.00 76.38 86 ALA A N 1
ATOM 692 C CA . ALA A 1 86 ? 11.737 -0.283 -14.482 1.00 76.38 86 ALA A CA 1
ATOM 693 C C . ALA A 1 86 ? 12.992 -0.269 -13.614 1.00 76.38 86 ALA A C 1
ATOM 695 O O . ALA A 1 86 ? 13.672 -1.292 -13.532 1.00 76.38 86 ALA A O 1
ATOM 696 N N . LEU A 1 87 ? 13.319 0.866 -12.990 1.00 68.06 87 LEU A N 1
ATOM 697 C CA . LEU A 1 87 ? 14.427 0.887 -12.039 1.00 68.06 87 LEU A CA 1
ATOM 698 C C . LEU A 1 87 ? 14.066 0.006 -10.843 1.00 68.06 87 LEU A C 1
ATOM 700 O O . LEU A 1 87 ? 13.109 0.278 -10.124 1.00 68.06 87 LEU A O 1
ATOM 704 N N . THR A 1 88 ? 14.856 -1.039 -10.638 1.00 61.97 88 THR A N 1
ATOM 705 C CA . THR A 1 88 ? 14.831 -1.875 -9.441 1.00 61.97 88 THR A CA 1
ATOM 706 C C . THR A 1 88 ? 16.146 -1.662 -8.705 1.00 61.97 88 THR A C 1
ATOM 708 O O . THR A 1 88 ? 17.192 -1.648 -9.352 1.00 61.97 88 THR A O 1
ATOM 711 N N . ASP A 1 89 ? 16.119 -1.507 -7.381 1.00 55.78 89 ASP A N 1
ATOM 712 C CA . ASP A 1 89 ? 17.302 -1.121 -6.589 1.00 55.78 89 ASP A CA 1
ATOM 713 C C . ASP A 1 89 ? 18.454 -2.159 -6.627 1.00 55.78 89 ASP A C 1
ATOM 715 O O . ASP A 1 89 ? 19.578 -1.875 -6.224 1.00 55.78 89 ASP A O 1
ATOM 719 N N . ASP A 1 90 ? 18.215 -3.331 -7.230 1.00 54.31 90 ASP A N 1
ATOM 720 C CA . ASP A 1 90 ? 19.208 -4.385 -7.477 1.00 54.31 90 ASP A CA 1
ATOM 721 C C . ASP A 1 90 ? 20.242 -4.055 -8.582 1.00 54.31 90 ASP A C 1
ATOM 723 O O . ASP A 1 90 ? 21.156 -4.844 -8.816 1.00 54.31 90 ASP A O 1
ATOM 727 N N . GLN A 1 91 ? 20.142 -2.912 -9.275 1.00 49.72 91 GLN A N 1
ATOM 728 C CA . GLN A 1 91 ? 21.110 -2.491 -10.304 1.00 49.72 91 GLN A CA 1
ATOM 729 C C . GLN A 1 91 ? 22.006 -1.336 -9.827 1.00 49.72 91 GLN A C 1
ATOM 731 O O . GLN A 1 91 ? 22.051 -0.262 -10.423 1.00 49.72 91 GLN A O 1
ATOM 736 N N . LYS A 1 92 ? 22.750 -1.562 -8.741 1.00 44.00 92 LYS A N 1
ATOM 737 C CA . LYS A 1 92 ? 23.944 -0.775 -8.382 1.00 44.00 92 LYS A CA 1
ATOM 738 C C . LYS A 1 92 ? 25.151 -1.698 -8.236 1.00 44.00 92 LYS A C 1
ATOM 740 O O . LYS A 1 92 ? 25.688 -1.859 -7.147 1.00 44.00 92 LYS A O 1
ATOM 745 N N . ALA A 1 93 ? 25.578 -2.306 -9.332 1.00 45.09 93 ALA A N 1
ATOM 746 C CA . ALA A 1 93 ? 26.930 -2.829 -9.477 1.00 45.09 93 ALA A CA 1
ATOM 747 C C . ALA A 1 93 ? 27.244 -2.964 -10.970 1.00 45.09 93 ALA A C 1
ATOM 749 O O . ALA A 1 93 ? 26.395 -3.407 -11.737 1.00 45.09 93 ALA A O 1
ATOM 750 N N . ASP A 1 94 ? 28.465 -2.580 -11.332 1.00 43.50 94 ASP A N 1
ATOM 751 C CA . ASP A 1 94 ? 29.143 -2.852 -12.604 1.00 43.50 94 ASP A CA 1
ATOM 752 C C . ASP A 1 94 ? 28.939 -1.858 -13.763 1.00 43.50 94 ASP A C 1
ATOM 754 O O . ASP A 1 94 ? 28.559 -2.222 -14.870 1.00 43.50 94 ASP A O 1
ATOM 758 N N . GLU A 1 95 ? 29.365 -0.608 -13.557 1.00 44.12 95 GLU A N 1
ATOM 759 C CA . GLU A 1 95 ? 30.034 0.155 -14.626 1.00 44.12 95 GLU A CA 1
ATOM 760 C C . GLU A 1 95 ? 31.381 0.717 -14.127 1.00 44.12 95 GLU A C 1
ATOM 762 O O . GLU A 1 95 ? 31.574 1.923 -13.994 1.00 44.12 95 GLU A O 1
ATOM 767 N N . GLU A 1 96 ? 32.360 -0.162 -13.875 1.00 43.97 96 GLU A N 1
ATOM 768 C CA . GLU A 1 96 ? 33.780 0.206 -14.003 1.00 43.97 96 GLU A CA 1
ATOM 769 C C . GLU A 1 96 ? 34.252 -0.106 -15.434 1.00 43.97 96 GLU A C 1
ATOM 771 O O . GLU A 1 96 ? 34.854 -1.136 -15.733 1.00 43.97 96 GLU A O 1
ATOM 776 N N . GLY A 1 97 ? 33.931 0.807 -16.353 1.00 33.47 97 GLY A N 1
ATOM 777 C CA . GLY A 1 97 ? 34.350 0.783 -17.753 1.00 33.47 97 GLY A CA 1
ATOM 778 C C . GLY A 1 97 ? 35.607 1.618 -17.992 1.00 33.47 97 GLY A C 1
ATOM 779 O O . GLY A 1 97 ? 35.534 2.796 -18.328 1.00 33.47 97 GLY A O 1
ATOM 780 N N . SER A 1 98 ? 36.756 0.970 -17.816 1.00 38.56 98 SER A N 1
ATOM 781 C CA . SER A 1 98 ? 38.123 1.369 -18.180 1.00 38.56 98 SER A CA 1
ATOM 782 C C . SER A 1 98 ? 38.254 2.347 -19.369 1.00 38.56 98 SER A C 1
ATOM 784 O O . SER A 1 98 ? 38.081 1.974 -20.531 1.00 38.56 98 SER A O 1
ATOM 786 N N . LEU A 1 99 ? 38.670 3.591 -19.092 1.00 32.34 99 LEU A N 1
ATOM 787 C CA . LEU A 1 99 ? 39.249 4.506 -20.082 1.00 32.34 99 LEU A CA 1
ATOM 788 C C . LEU A 1 99 ? 40.775 4.434 -19.991 1.00 32.34 99 LEU A C 1
ATOM 790 O O . LEU A 1 99 ? 41.416 5.099 -19.179 1.00 32.34 99 LEU A O 1
ATOM 794 N N . SER A 1 100 ? 41.359 3.612 -20.857 1.00 41.47 100 SER A N 1
ATOM 795 C CA . SER A 1 100 ? 42.794 3.608 -21.120 1.00 41.47 100 SER A CA 1
ATOM 796 C C . SER A 1 100 ? 43.171 4.796 -22.010 1.00 41.47 100 SER A C 1
ATOM 798 O O . SER A 1 100 ? 42.538 5.073 -23.029 1.00 41.47 100 SER A O 1
ATOM 800 N N . SER A 1 101 ? 44.236 5.506 -21.641 1.00 37.22 101 SER A N 1
ATOM 801 C CA . SER A 1 101 ? 45.003 6.345 -22.563 1.00 37.22 101 SER A CA 1
ATOM 802 C C . SER A 1 101 ? 46.466 6.454 -22.116 1.00 37.22 101 SER A C 1
ATOM 804 O O . SER A 1 101 ? 46.765 6.308 -20.931 1.00 37.22 101 SER A O 1
ATOM 806 N N . PRO A 1 102 ? 47.396 6.626 -23.071 1.00 43.66 102 PRO A N 1
ATOM 807 C CA . PRO A 1 102 ? 48.723 6.026 -23.024 1.00 43.66 102 PRO A CA 1
ATOM 808 C C . PRO A 1 102 ? 49.801 7.024 -22.596 1.00 43.66 102 PRO A C 1
ATOM 810 O O . PRO A 1 102 ? 49.769 8.188 -22.989 1.00 43.66 102 PRO A O 1
ATOM 813 N N . SER A 1 103 ? 50.821 6.552 -21.876 1.00 35.12 103 SER A N 1
ATOM 814 C CA . SER A 1 103 ? 52.031 7.342 -21.635 1.00 35.12 103 SER A CA 1
ATOM 815 C C . SER A 1 103 ? 53.280 6.512 -21.908 1.00 35.12 103 SER A C 1
ATOM 817 O O . SER A 1 103 ? 53.649 5.608 -21.163 1.00 35.12 103 SER A O 1
ATOM 819 N N . ALA A 1 104 ? 53.917 6.820 -23.034 1.00 39.25 104 ALA A N 1
ATOM 820 C CA . ALA A 1 104 ? 55.244 6.355 -23.388 1.00 39.25 104 ALA A CA 1
ATOM 821 C C . ALA A 1 104 ? 56.304 7.257 -22.734 1.00 39.25 104 ALA A C 1
ATOM 823 O O . ALA A 1 104 ? 56.218 8.476 -22.881 1.00 39.25 104 ALA A O 1
ATOM 824 N N . LYS A 1 105 ? 57.349 6.665 -22.128 1.00 40.34 105 LYS A N 1
ATOM 825 C CA . LYS A 1 105 ? 58.772 6.799 -22.540 1.00 40.34 105 LYS A CA 1
ATOM 826 C C . LYS A 1 105 ? 59.782 6.403 -21.439 1.00 40.34 105 LYS A C 1
ATOM 828 O O . LYS A 1 105 ? 59.808 6.987 -20.368 1.00 40.34 105 LYS A O 1
ATOM 833 N N . HIS A 1 106 ? 60.701 5.522 -21.856 1.00 34.16 106 HIS A N 1
ATOM 834 C CA . HIS A 1 106 ? 62.154 5.458 -21.588 1.00 34.16 106 HIS A CA 1
ATOM 835 C C . HIS A 1 106 ? 62.737 5.247 -20.174 1.00 34.16 106 HIS A C 1
ATOM 837 O O . HIS A 1 106 ? 62.767 6.158 -19.358 1.00 34.16 106 HIS A O 1
ATOM 843 N N . SER A 1 107 ? 63.487 4.145 -20.004 1.00 37.50 107 SER A N 1
ATOM 844 C CA . SER A 1 107 ? 64.978 4.092 -19.935 1.00 37.50 107 SER A CA 1
ATOM 845 C C . SER A 1 107 ? 65.437 2.640 -19.644 1.00 37.50 107 SER A C 1
ATOM 847 O O . SER A 1 107 ? 64.911 2.011 -18.743 1.00 37.50 107 SER A O 1
ATOM 849 N N . ARG A 1 108 ? 66.092 1.949 -20.594 1.00 38.25 108 ARG A N 1
ATOM 850 C CA . ARG A 1 108 ? 67.549 1.762 -20.847 1.00 38.25 108 ARG A CA 1
ATOM 851 C C . ARG A 1 108 ? 68.259 0.696 -19.972 1.00 38.25 108 ARG A C 1
ATOM 853 O O . ARG A 1 108 ? 68.462 0.946 -18.795 1.00 38.25 108 ARG A O 1
ATOM 860 N N . THR A 1 109 ? 68.730 -0.360 -20.673 1.00 33.78 109 THR A N 1
ATOM 861 C CA . THR A 1 109 ? 69.987 -1.165 -20.522 1.00 33.78 109 THR A CA 1
ATOM 862 C C . THR A 1 109 ? 70.162 -1.970 -19.218 1.00 33.78 109 THR A C 1
ATOM 864 O O . THR A 1 109 ? 69.905 -1.443 -18.152 1.00 33.78 109 THR A O 1
ATOM 867 N N . ASP A 1 110 ? 70.614 -3.229 -19.178 1.00 32.81 110 ASP A N 1
ATOM 868 C CA . ASP A 1 110 ? 71.616 -3.916 -20.005 1.00 32.81 110 ASP A CA 1
ATOM 869 C C . ASP A 1 110 ? 71.623 -5.449 -19.755 1.00 32.81 110 ASP A C 1
ATOM 871 O O . ASP A 1 110 ? 71.121 -5.911 -18.731 1.00 32.81 110 ASP A O 1
ATOM 875 N N . ASN A 1 111 ? 72.318 -6.166 -20.650 1.00 36.47 111 ASN A N 1
ATOM 876 C CA . ASN A 1 111 ? 72.864 -7.540 -20.584 1.00 36.47 111 ASN A CA 1
ATOM 877 C C . ASN A 1 111 ? 72.013 -8.767 -20.993 1.00 36.47 111 ASN A C 1
ATOM 879 O O . ASN A 1 111 ? 71.241 -9.339 -20.230 1.00 36.47 111 ASN A O 1
ATOM 883 N N . SER A 1 112 ? 72.318 -9.249 -22.203 1.00 40.81 112 SER A N 1
ATOM 884 C CA . SER A 1 112 ? 72.308 -10.663 -22.640 1.00 40.81 112 SER A CA 1
ATOM 885 C C . SER A 1 112 ? 73.631 -11.367 -22.205 1.00 40.81 112 SER A C 1
ATOM 887 O O . SER A 1 112 ? 74.455 -10.678 -21.595 1.00 40.81 112 SER A O 1
ATOM 889 N N . PRO A 1 113 ? 73.962 -12.635 -22.570 1.00 46.25 113 PRO A N 1
ATOM 890 C CA . PRO A 1 113 ? 73.199 -13.646 -23.320 1.00 46.25 113 PRO A CA 1
ATOM 891 C C . PRO A 1 113 ? 73.343 -15.120 -22.813 1.00 46.25 113 PRO A C 1
ATOM 893 O O . PRO A 1 113 ? 74.197 -15.436 -21.993 1.00 46.25 113 PRO A O 1
ATOM 896 N N . ASP A 1 114 ? 72.551 -15.997 -23.440 1.00 33.91 114 ASP A N 1
ATOM 897 C CA . ASP A 1 114 ? 72.863 -17.375 -23.885 1.00 33.91 114 ASP A CA 1
ATOM 898 C C . ASP A 1 114 ? 73.051 -18.535 -22.881 1.00 33.91 114 ASP A C 1
ATOM 900 O O . ASP A 1 114 ? 73.901 -18.510 -21.993 1.00 33.91 114 ASP A O 1
ATOM 904 N N . GLY A 1 115 ? 72.288 -19.613 -23.100 1.00 34.38 115 GLY A N 1
ATOM 905 C CA . GLY A 1 115 ? 72.329 -20.857 -22.324 1.00 34.38 115 GLY A CA 1
ATOM 906 C C . GLY A 1 115 ? 71.203 -21.826 -22.707 1.00 34.38 115 GLY A C 1
ATOM 907 O O . GLY A 1 115 ? 70.067 -21.657 -22.288 1.00 34.38 115 GLY A O 1
ATOM 908 N N . ASN A 1 116 ? 71.563 -22.800 -23.537 1.00 39.84 116 ASN A N 1
ATOM 909 C CA . ASN A 1 116 ? 70.762 -23.756 -24.309 1.00 39.84 116 ASN A CA 1
ATOM 910 C C . ASN A 1 116 ? 69.827 -24.736 -23.540 1.00 39.84 116 ASN A C 1
ATOM 912 O O . ASN A 1 116 ? 70.035 -25.017 -22.366 1.00 39.84 116 ASN A O 1
ATOM 916 N N . GLU A 1 117 ? 68.942 -25.362 -24.341 1.00 42.81 117 GLU A N 1
ATOM 917 C CA . GLU A 1 117 ? 68.270 -26.687 -24.219 1.00 42.81 117 GLU A CA 1
ATOM 918 C C . GLU A 1 117 ? 67.012 -26.814 -23.334 1.00 42.81 117 GLU A C 1
ATOM 920 O O . GLU A 1 117 ? 67.085 -26.776 -22.116 1.00 42.81 117 GLU A O 1
ATOM 925 N N . GLU A 1 118 ? 65.840 -27.037 -23.951 1.00 39.56 118 GLU A N 1
ATOM 926 C CA . GLU A 1 118 ? 65.211 -28.373 -24.057 1.00 39.56 118 GLU A CA 1
ATOM 927 C C . GLU A 1 118 ? 63.854 -28.305 -24.797 1.00 39.56 118 GLU A C 1
ATOM 929 O O . GLU A 1 118 ? 63.009 -27.448 -24.546 1.00 39.56 118 GLU A O 1
ATOM 934 N N . LEU A 1 119 ? 63.668 -29.227 -25.747 1.00 42.28 119 LEU A N 1
ATOM 935 C CA . LEU A 1 119 ? 62.412 -29.542 -26.431 1.00 42.28 119 LEU A CA 1
ATOM 936 C C . LEU A 1 119 ? 61.725 -30.688 -25.678 1.00 42.28 119 LEU A C 1
ATOM 938 O O . LEU A 1 119 ? 62.325 -31.755 -25.652 1.00 42.28 119 LEU A O 1
ATOM 942 N N . MET A 1 120 ? 60.497 -30.504 -25.175 1.00 46.44 120 MET A N 1
ATOM 943 C CA . MET A 1 120 ? 59.441 -31.531 -24.978 1.00 46.44 120 MET A CA 1
ATOM 944 C C . MET A 1 120 ? 58.093 -30.778 -24.925 1.00 46.44 120 MET A C 1
ATOM 946 O O . MET A 1 120 ? 57.964 -29.819 -24.172 1.00 46.44 120 MET A O 1
ATOM 950 N N . GLU A 1 121 ? 57.196 -30.898 -25.906 1.00 40.69 121 GLU A N 1
ATOM 951 C CA . GLU A 1 121 ? 56.176 -31.950 -26.091 1.00 40.69 121 GLU A CA 1
ATOM 952 C C . GLU A 1 121 ? 55.160 -32.022 -24.930 1.00 40.69 121 GLU A C 1
ATOM 954 O O . GLU A 1 121 ? 55.471 -32.530 -23.859 1.00 40.69 121 GLU A O 1
ATOM 959 N N . ASP A 1 122 ? 53.951 -31.482 -25.146 1.00 31.53 122 ASP A N 1
ATOM 960 C CA . ASP A 1 122 ? 52.684 -32.243 -25.168 1.00 31.53 122 ASP A CA 1
ATOM 961 C C . ASP A 1 122 ? 51.442 -31.460 -24.667 1.00 31.53 122 ASP A C 1
ATOM 963 O O . ASP A 1 122 ? 51.513 -30.576 -23.815 1.00 31.53 122 ASP A O 1
ATOM 967 N N . SER A 1 123 ? 50.294 -31.891 -25.203 1.00 37.56 123 SER A N 1
ATOM 968 C CA . SER A 1 123 ? 48.916 -31.752 -24.721 1.00 37.56 123 SER A CA 1
ATOM 969 C C . SER A 1 123 ? 48.098 -30.533 -25.170 1.00 37.56 123 SER A C 1
ATOM 971 O O . SER A 1 123 ? 47.888 -29.548 -24.462 1.00 37.56 123 SER A O 1
ATOM 973 N N . LEU A 1 124 ? 47.515 -30.700 -26.364 1.00 38.09 124 LEU A N 1
ATOM 974 C CA . LEU A 1 124 ? 46.207 -30.158 -26.735 1.00 38.09 124 LEU A CA 1
ATOM 975 C C . LEU A 1 124 ? 45.132 -30.793 -25.840 1.00 38.09 124 LEU A C 1
ATOM 977 O O . LEU A 1 124 ? 44.921 -32.002 -25.897 1.00 38.09 124 LEU A O 1
ATOM 981 N N . VAL A 1 125 ? 44.427 -29.979 -25.057 1.00 41.59 125 VAL A N 1
ATOM 982 C CA . VAL A 1 125 ? 43.171 -30.377 -24.407 1.00 41.59 125 VAL A CA 1
ATOM 983 C C . VAL A 1 125 ? 42.031 -29.667 -25.125 1.00 41.59 125 VAL A C 1
ATOM 985 O O . VAL A 1 125 ? 41.815 -28.469 -24.949 1.00 41.59 125 VAL A O 1
ATOM 988 N N . GLU A 1 126 ? 41.322 -30.413 -25.968 1.00 44.56 126 GLU A N 1
ATOM 989 C CA . GLU A 1 126 ? 39.977 -30.064 -26.413 1.00 44.56 126 GLU A CA 1
ATOM 990 C C . GLU A 1 126 ? 39.030 -30.337 -25.239 1.00 44.56 126 GLU A C 1
ATOM 992 O O . GLU A 1 126 ? 38.772 -31.483 -24.880 1.00 44.56 126 GLU A O 1
ATOM 997 N N . SER A 1 127 ? 38.546 -29.283 -24.585 1.00 40.06 127 SER A N 1
ATOM 998 C CA . SER A 1 127 ? 37.446 -29.406 -23.632 1.00 40.06 127 SER A CA 1
ATOM 999 C C . SER A 1 127 ? 36.133 -29.487 -24.409 1.00 40.06 127 SER A C 1
ATOM 1001 O O . SER A 1 127 ? 35.653 -28.483 -24.943 1.00 40.06 127 SER A O 1
ATOM 1003 N N . GLU A 1 128 ? 35.586 -30.6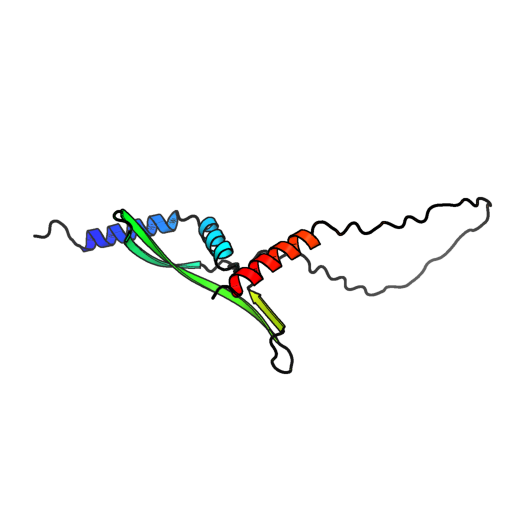96 -24.486 1.00 47.88 128 GLU A N 1
ATOM 1004 C CA . GLU A 1 128 ? 34.250 -30.988 -24.992 1.00 47.88 128 GLU A CA 1
ATOM 1005 C C . GLU A 1 128 ? 33.195 -30.185 -24.212 1.00 47.88 128 GLU A C 1
ATOM 1007 O O . GLU A 1 128 ? 33.182 -30.132 -22.982 1.00 47.88 128 GLU A O 1
ATOM 1012 N N . VAL A 1 129 ? 32.315 -29.518 -24.957 1.00 49.25 129 VAL A N 1
ATOM 1013 C CA . VAL A 1 129 ? 31.203 -28.727 -24.429 1.00 49.25 129 VAL A CA 1
ATOM 1014 C C . VAL A 1 129 ? 30.107 -29.684 -23.959 1.00 49.25 129 VAL A C 1
ATOM 1016 O O . VAL A 1 129 ? 29.319 -30.197 -24.753 1.00 49.25 129 VAL A O 1
ATOM 1019 N N . GLU A 1 130 ? 30.051 -29.919 -22.652 1.00 51.31 130 GLU A N 1
ATOM 1020 C CA . GLU A 1 130 ? 28.984 -30.658 -21.981 1.00 51.31 130 GLU A CA 1
ATOM 1021 C C . GLU A 1 130 ? 27.719 -29.776 -21.902 1.00 51.31 130 GLU A C 1
ATOM 1023 O O . GLU A 1 130 ? 27.440 -29.096 -20.917 1.00 51.31 130 GLU A O 1
ATOM 1028 N N . VAL A 1 131 ? 26.953 -29.727 -22.995 1.00 57.84 131 VAL A N 1
ATOM 1029 C CA . VAL A 1 131 ? 25.624 -29.095 -23.042 1.00 57.84 131 VAL A CA 1
ATOM 1030 C C . VAL A 1 131 ? 24.623 -30.155 -23.462 1.00 57.84 131 VAL A C 1
ATOM 1032 O O . VAL A 1 131 ? 24.360 -30.302 -24.652 1.00 57.84 131 VAL A O 1
ATOM 1035 N N . ASN A 1 132 ? 24.052 -30.916 -22.517 1.00 59.44 132 ASN A N 1
ATOM 1036 C CA . ASN A 1 132 ? 22.874 -31.718 -22.876 1.00 59.44 132 ASN A CA 1
ATOM 1037 C C . ASN A 1 132 ? 21.875 -32.131 -21.777 1.00 59.44 132 ASN A C 1
ATOM 1039 O O . ASN A 1 132 ? 21.124 -33.081 -21.981 1.00 59.44 132 ASN A O 1
ATOM 1043 N N . GLU A 1 133 ? 21.768 -31.412 -20.657 1.00 55.66 133 GLU A N 1
ATOM 1044 C CA . GLU A 1 133 ? 20.610 -31.589 -19.749 1.00 55.66 133 GLU A CA 1
ATOM 1045 C C . GLU A 1 133 ? 19.710 -30.351 -19.680 1.00 55.66 133 GLU A C 1
ATOM 1047 O O . GLU A 1 133 ? 18.483 -30.470 -19.695 1.00 55.66 133 GLU A O 1
ATOM 1052 N N . ASN A 1 134 ? 20.288 -29.148 -19.739 1.00 62.28 134 ASN A N 1
ATOM 1053 C CA . ASN A 1 134 ? 19.517 -27.906 -19.630 1.00 62.28 134 ASN A CA 1
ATOM 1054 C C . ASN A 1 134 ? 18.626 -27.628 -20.854 1.00 62.28 134 ASN A C 1
ATOM 1056 O O . ASN A 1 134 ? 17.523 -27.101 -20.706 1.00 62.28 134 ASN A O 1
ATOM 1060 N N . VAL A 1 135 ? 19.065 -28.015 -22.058 1.00 63.09 135 VAL A N 1
ATOM 1061 C CA . VAL A 1 135 ? 18.297 -27.793 -23.299 1.00 63.09 135 VAL A CA 1
ATOM 1062 C C . VAL A 1 135 ? 17.069 -28.703 -23.352 1.00 63.09 135 VAL A C 1
ATOM 1064 O O . VAL A 1 135 ? 15.979 -28.242 -23.687 1.00 63.09 135 VAL A O 1
ATOM 1067 N N . SER A 1 136 ? 17.210 -29.964 -22.937 1.00 70.94 136 SER A N 1
ATOM 1068 C CA . SER A 1 136 ? 16.101 -30.923 -22.864 1.00 70.94 136 SER A CA 1
ATOM 1069 C C . SER A 1 136 ? 15.035 -30.489 -21.852 1.00 70.94 136 SER A C 1
ATOM 1071 O O . SER A 1 136 ? 13.839 -30.583 -22.132 1.00 70.94 136 SER A O 1
ATOM 1073 N N . GLN A 1 137 ? 15.447 -29.936 -20.705 1.00 70.56 137 GLN A N 1
ATOM 1074 C CA . GLN A 1 137 ? 14.512 -29.408 -19.706 1.00 70.56 137 GLN A CA 1
ATOM 1075 C C . GLN A 1 137 ? 13.791 -28.137 -20.180 1.00 70.56 137 GLN A C 1
ATOM 1077 O O . GLN A 1 137 ? 12.593 -27.983 -19.931 1.00 70.56 137 GLN A O 1
ATOM 1082 N N . MET A 1 138 ? 14.482 -27.239 -20.894 1.00 76.06 138 MET A N 1
ATOM 1083 C CA . MET A 1 138 ? 13.840 -26.072 -21.512 1.00 76.06 138 MET A CA 1
ATOM 1084 C C . MET A 1 138 ? 12.853 -26.474 -22.609 1.00 76.06 138 MET A C 1
ATOM 1086 O O . MET A 1 138 ? 11.749 -25.934 -22.651 1.00 76.06 138 MET A O 1
ATOM 1090 N N . ALA A 1 139 ? 13.211 -27.443 -23.455 1.00 77.25 139 ALA A N 1
ATOM 1091 C CA . ALA A 1 139 ? 12.342 -27.922 -24.525 1.00 77.25 139 ALA A CA 1
ATOM 1092 C C . ALA A 1 139 ? 11.030 -28.518 -23.985 1.00 77.25 139 ALA A C 1
ATOM 1094 O O . ALA A 1 139 ? 9.968 -28.237 -24.538 1.00 77.25 139 ALA A O 1
ATOM 1095 N N . SER A 1 140 ? 11.081 -29.262 -22.871 1.00 79.00 140 SER A N 1
ATOM 1096 C CA . SER A 1 140 ? 9.874 -29.805 -22.226 1.00 79.00 140 SER A CA 1
ATOM 1097 C C . SER A 1 140 ? 8.943 -28.699 -21.721 1.00 79.00 140 SER A C 1
ATOM 1099 O O . SER A 1 140 ? 7.755 -28.718 -22.021 1.00 79.00 140 SER A O 1
ATOM 1101 N N . LYS A 1 141 ? 9.480 -27.682 -21.030 1.00 80.75 141 LYS A N 1
ATOM 1102 C CA . LYS A 1 141 ? 8.669 -26.564 -20.511 1.00 80.75 141 LYS A CA 1
ATOM 1103 C C . LYS A 1 141 ? 7.998 -25.749 -21.617 1.00 80.75 141 LYS A C 1
ATOM 1105 O O . LYS A 1 141 ? 6.889 -25.258 -21.433 1.00 80.75 141 LYS A O 1
ATOM 1110 N N . ILE A 1 142 ? 8.666 -25.591 -22.759 1.00 82.25 142 ILE A N 1
ATOM 1111 C CA . ILE A 1 142 ? 8.099 -24.881 -23.911 1.00 82.25 142 ILE A CA 1
ATOM 1112 C C . ILE A 1 142 ? 6.967 -25.704 -24.548 1.00 82.25 142 ILE A C 1
ATOM 1114 O O . ILE A 1 142 ? 5.940 -25.136 -24.912 1.00 82.25 142 ILE A O 1
ATOM 1118 N N . ALA A 1 143 ? 7.120 -27.028 -24.648 1.00 83.12 143 ALA A N 1
ATOM 1119 C CA . ALA A 1 143 ? 6.087 -27.911 -25.191 1.00 83.12 143 ALA A CA 1
ATOM 1120 C C . ALA A 1 143 ? 4.806 -27.930 -24.334 1.00 83.12 143 ALA A C 1
ATOM 1122 O O . ALA A 1 143 ? 3.700 -27.932 -24.884 1.00 83.12 143 ALA A O 1
ATOM 1123 N N . ASP A 1 144 ? 4.952 -27.877 -23.008 1.00 82.81 144 ASP A N 1
ATOM 1124 C CA . ASP A 1 144 ? 3.818 -27.828 -22.080 1.00 82.81 144 ASP A CA 1
ATOM 1125 C C . ASP A 1 144 ? 3.029 -26.514 -22.233 1.00 82.81 144 ASP A C 1
ATOM 1127 O O . ASP A 1 144 ? 1.811 -26.544 -22.407 1.00 82.81 144 ASP A O 1
ATOM 1131 N N . MET A 1 145 ? 3.716 -25.365 -22.312 1.00 81.38 145 MET A N 1
ATOM 1132 C CA . MET A 1 145 ? 3.062 -24.061 -22.518 1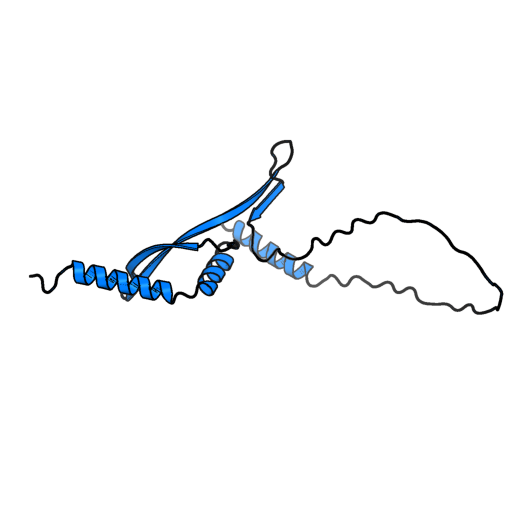.00 81.38 145 MET A CA 1
ATOM 1133 C C . MET A 1 145 ? 2.323 -23.957 -23.862 1.00 81.38 145 MET A C 1
ATOM 1135 O O . MET A 1 145 ? 1.264 -23.342 -23.942 1.00 81.38 145 MET A O 1
ATOM 1139 N N . ILE A 1 146 ? 2.854 -24.554 -24.936 1.00 80.69 146 ILE A N 1
ATOM 1140 C CA . ILE A 1 146 ? 2.191 -24.544 -26.254 1.00 80.69 146 ILE A CA 1
ATOM 1141 C C . ILE A 1 146 ? 0.949 -25.451 -26.260 1.00 80.69 146 ILE A C 1
ATOM 1143 O O . ILE A 1 146 ? -0.008 -25.186 -26.991 1.00 80.69 146 ILE A O 1
ATOM 1147 N N . SER A 1 147 ? 0.939 -26.511 -25.451 1.00 74.50 147 SER A N 1
ATOM 1148 C CA . SER A 1 147 ? -0.197 -27.435 -25.367 1.00 74.50 147 SER A CA 1
ATOM 1149 C C . SER A 1 147 ? -1.408 -26.812 -24.666 1.00 74.50 147 SER A C 1
ATOM 1151 O O . SER A 1 147 ? -2.534 -27.078 -25.078 1.00 74.50 147 SER A O 1
ATOM 1153 N N . GLU A 1 148 ? -1.191 -25.939 -23.677 1.00 72.12 148 GLU A N 1
ATOM 1154 C CA . GLU A 1 148 ? -2.267 -25.201 -22.994 1.00 72.12 148 GLU A CA 1
ATOM 1155 C C . GLU A 1 148 ? -2.942 -24.158 -23.900 1.00 72.12 148 GLU A C 1
ATOM 1157 O O . GLU A 1 148 ? -4.140 -23.926 -23.783 1.00 72.12 148 GLU A O 1
ATOM 1162 N N . ILE A 1 149 ? -2.212 -23.579 -24.858 1.00 73.31 149 ILE A N 1
ATOM 1163 C CA . ILE A 1 149 ? -2.750 -22.558 -25.778 1.00 73.31 149 ILE A CA 1
ATOM 1164 C C . ILE A 1 149 ? -3.701 -23.158 -26.830 1.00 73.31 149 ILE A C 1
ATOM 1166 O O . ILE A 1 149 ? -4.556 -22.453 -27.353 1.00 73.31 149 ILE A O 1
ATOM 1170 N N . ASN A 1 150 ? -3.575 -24.449 -27.150 1.00 58.78 150 ASN A N 1
ATOM 1171 C CA . ASN A 1 150 ? -4.354 -25.099 -28.213 1.00 58.78 150 ASN A CA 1
ATOM 1172 C C . ASN A 1 150 ? -5.587 -25.877 -27.701 1.00 58.78 150 ASN A C 1
ATOM 1174 O O . ASN A 1 150 ? -6.150 -26.673 -28.456 1.00 58.78 150 ASN A O 1
ATOM 1178 N N . GLN A 1 151 ? -5.973 -25.711 -26.429 1.00 60.06 151 GLN A N 1
ATOM 1179 C CA . GLN A 1 151 ? -7.145 -26.371 -25.829 1.00 60.06 151 GLN A CA 1
ATOM 1180 C C . GLN A 1 151 ? -8.389 -25.472 -25.679 1.00 60.06 151 GLN A C 1
ATOM 1182 O O . GLN A 1 151 ? -9.417 -25.974 -25.222 1.00 60.06 151 GLN A O 1
ATOM 1187 N N . ASP A 1 152 ? -8.328 -24.219 -26.138 1.00 54.34 152 ASP A N 1
ATOM 1188 C CA . ASP A 1 152 ? -9.478 -23.318 -26.350 1.00 54.34 152 ASP A CA 1
ATOM 1189 C C . ASP A 1 152 ? -9.696 -23.043 -27.852 1.00 54.34 152 ASP A C 1
ATOM 1191 O O . ASP A 1 152 ? -10.862 -22.809 -28.255 1.00 54.34 152 ASP A O 1
#

Sequence (152 aa):
MKVTDSDVIQMGEKELIDAITGDLDWEAIEKIFKNKYHLGFQEDIEYKNGDIVVHNNQIAYKLNFDVRISLSVLFDRKGECLTVTALTDDQKADEEGSLSSPSAKHSRTDNSPDGNEELMEDSLVESEVEVNENVSQMASKIADMISEINQD